Protein AF-A0A969SAY6-F1 (afdb_monomer)

Solvent-accessible surface area (backbone atoms only — not comparable to full-atom values): 3415 Å² total; per-residue (Å²): 138,85,85,88,58,78,44,77,41,78,41,70,45,74,66,37,50,49,51,49,54,53,42,44,75,72,70,43,50,69,46,78,48,55,71,85,65,60,66,65,56,50,52,50,52,49,54,51,49,58,57,60,79,75,109

Secondary structure (DSSP, 8-state)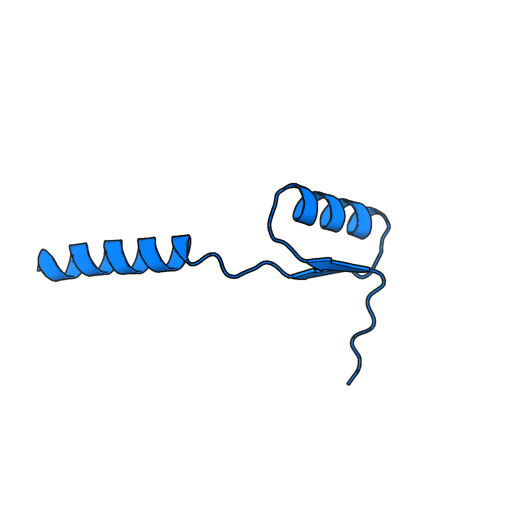:
-----SEEEE--SHHHHHHHHHHHHTT--EEEE----HHHHHHHHHHHHHHHH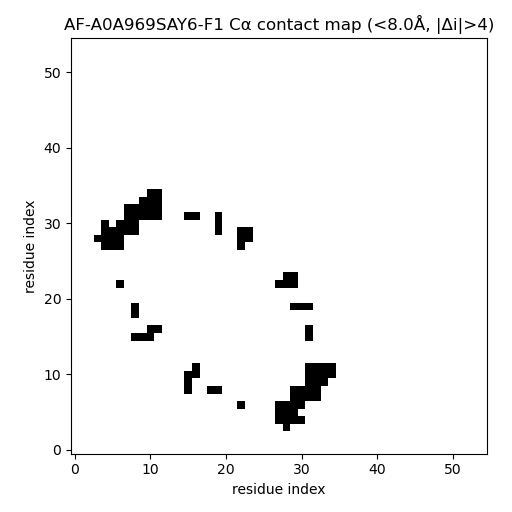T-

pLDDT: mean 87.44, std 11.23, range [57.34, 98.19]

Radius of gyration: 17.58 Å; Cα contacts (8 Å, |Δi|>4): 49; chains: 1; bounding box: 47×27×34 Å

Foldseek 3Di:
DDDDWPDEFEEPDPVSVVVQVVCVVVVTRYHYHYPPDCVVVVVVVVVVVVVVVVD

Sequence (55 aa):
MTLDYDVVIIGGTLAGRYAALSASKLKAKVALVEPITMVRLTLLTHLMSLFITML

Nearest PDB structures (foldseek):
  2kok-assembly1_A  TM=7.436E-01  e=9.861E+00  Brucella abortus
  6r02-assembly1_G  TM=3.885E-01  e=6.534E+00  Psychrobacter arcticus
  7p8c-assembly1_A  TM=3.358E-01  e=6.101E+00  Arabidopsis thaliana
  4dzz-assembly3_A  TM=3.219E-01  e=8.597E+00  Escherichia coli

Structure (mmCIF, N/CA/C/O backbone):
data_AF-A0A969SAY6-F1
#
_entry.id   AF-A0A969SAY6-F1
#
loop_
_atom_site.group_PDB
_atom_site.id
_atom_site.type_symbol
_atom_site.label_atom_id
_atom_site.label_alt_id
_atom_site.label_comp_id
_atom_site.label_asym_id
_atom_site.label_entity_id
_atom_site.label_seq_id
_atom_site.pdbx_PDB_ins_code
_atom_site.Cartn_x
_atom_site.Cartn_y
_atom_site.Cartn_z
_atom_site.occupancy
_atom_site.B_iso_or_equiv
_atom_site.auth_seq_id
_atom_site.auth_comp_id
_atom_site.auth_asym_id
_atom_site.auth_atom_id
_atom_site.pdbx_PDB_model_num
ATOM 1 N N . MET A 1 1 ? -8.036 -19.891 -2.838 1.00 57.34 1 MET A N 1
ATOM 2 C CA . MET A 1 1 ? -7.273 -19.320 -1.708 1.00 57.34 1 MET A CA 1
ATOM 3 C C . MET A 1 1 ? -7.294 -17.811 -1.893 1.00 57.34 1 MET A C 1
ATOM 5 O O . MET A 1 1 ? -6.767 -17.350 -2.897 1.00 57.34 1 MET A O 1
ATOM 9 N N . THR A 1 2 ? -8.006 -17.068 -1.046 1.00 82.81 2 THR A N 1
ATOM 10 C CA . THR A 1 2 ? -8.097 -15.601 -1.118 1.00 82.81 2 THR A CA 1
ATOM 11 C C . THR A 1 2 ? -7.078 -15.005 -0.157 1.00 82.81 2 THR A C 1
ATOM 13 O O . THR A 1 2 ? -6.904 -15.494 0.956 1.00 82.81 2 THR A O 1
ATOM 16 N N . LEU A 1 3 ? -6.340 -13.999 -0.612 1.00 83.31 3 LEU A N 1
ATOM 17 C CA . LEU A 1 3 ? -5.453 -13.224 0.242 1.00 83.31 3 LEU A CA 1
ATOM 18 C C . LEU A 1 3 ? -6.174 -11.928 0.590 1.00 83.31 3 LEU A C 1
ATOM 20 O O . LEU A 1 3 ? -6.316 -11.055 -0.262 1.00 83.31 3 LEU A O 1
ATOM 24 N N . ASP A 1 4 ? -6.623 -11.819 1.834 1.00 93.81 4 ASP A N 1
ATOM 25 C CA . ASP A 1 4 ? -7.328 -10.626 2.295 1.00 93.81 4 ASP A CA 1
ATOM 26 C C . ASP A 1 4 ? -6.307 -9.538 2.626 1.00 93.81 4 ASP A C 1
ATOM 28 O O . ASP A 1 4 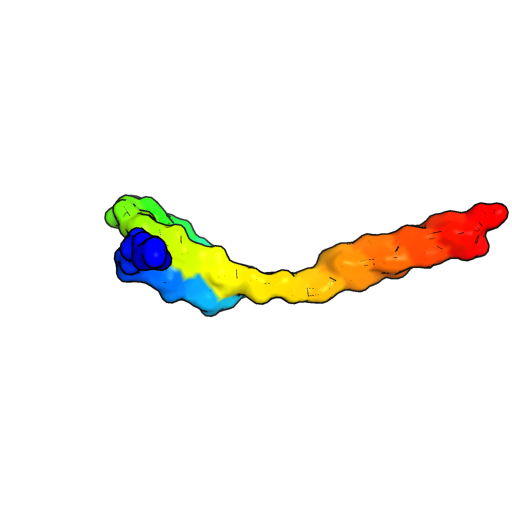? -5.452 -9.741 3.488 1.00 93.81 4 ASP A O 1
ATOM 32 N N . TYR A 1 5 ? -6.355 -8.412 1.926 1.00 95.81 5 TYR A N 1
ATOM 33 C CA . TYR A 1 5 ? -5.537 -7.229 2.191 1.00 95.81 5 TYR A CA 1
ATOM 34 C C . TYR A 1 5 ? -6.465 -6.039 2.407 1.00 95.81 5 TYR A C 1
ATOM 36 O O . TYR A 1 5 ? -7.474 -5.918 1.716 1.00 95.81 5 TYR A O 1
ATOM 44 N N . ASP A 1 6 ? -6.095 -5.138 3.311 1.00 96.75 6 ASP A N 1
ATOM 45 C CA . ASP A 1 6 ? -6.849 -3.899 3.528 1.00 96.75 6 ASP A CA 1
ATOM 46 C C . ASP A 1 6 ? -6.611 -2.911 2.378 1.00 96.75 6 ASP A C 1
ATOM 48 O O . ASP A 1 6 ? -7.488 -2.129 2.016 1.00 96.75 6 ASP A O 1
ATOM 52 N N . VAL A 1 7 ? -5.411 -2.946 1.784 1.00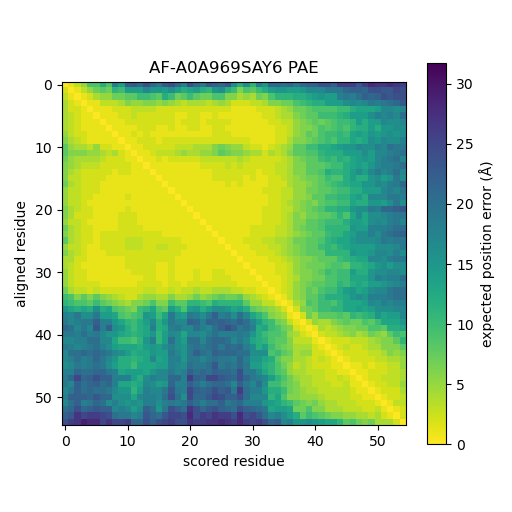 96.19 7 VAL A N 1
ATOM 53 C CA . VAL A 1 7 ? -5.062 -2.134 0.616 1.00 96.19 7 VAL A CA 1
ATOM 54 C C . VAL A 1 7 ? -3.994 -2.812 -0.243 1.00 96.19 7 VAL A C 1
ATOM 56 O O . VAL A 1 7 ? -3.017 -3.379 0.256 1.00 96.19 7 VAL A O 1
ATOM 59 N N . VAL A 1 8 ? -4.172 -2.711 -1.560 1.00 96.69 8 VAL A N 1
ATOM 60 C CA . VAL A 1 8 ? -3.197 -3.131 -2.569 1.00 96.69 8 VAL A CA 1
ATOM 61 C C . VAL A 1 8 ? -2.688 -1.891 -3.293 1.00 96.69 8 VAL A C 1
ATOM 63 O O . VAL A 1 8 ? -3.470 -1.116 -3.839 1.00 96.69 8 VAL A O 1
ATOM 66 N N . ILE A 1 9 ? -1.373 -1.699 -3.295 1.00 97.12 9 ILE A N 1
ATOM 67 C CA . ILE A 1 9 ? -0.697 -0.565 -3.922 1.00 97.12 9 ILE A CA 1
ATOM 68 C C . ILE A 1 9 ? 0.112 -1.092 -5.098 1.00 97.12 9 ILE A C 1
ATOM 70 O O . ILE A 1 9 ? 0.969 -1.957 -4.930 1.00 97.12 9 ILE A O 1
ATOM 74 N N . ILE A 1 10 ? -0.152 -0.560 -6.289 1.00 94.94 10 ILE A N 1
ATOM 75 C CA . ILE A 1 10 ? 0.535 -0.947 -7.521 1.00 94.94 10 ILE A CA 1
ATOM 76 C C . ILE A 1 10 ? 1.487 0.178 -7.924 1.00 94.94 10 ILE A C 1
ATOM 78 O O . ILE A 1 10 ? 1.067 1.316 -8.126 1.00 94.94 10 ILE A O 1
ATOM 82 N N . GLY A 1 11 ? 2.770 -0.155 -8.059 1.00 90.25 11 GLY A N 1
ATOM 83 C CA . GLY A 1 11 ? 3.824 0.762 -8.484 1.00 90.25 11 GLY A CA 1
ATOM 84 C C . GLY A 1 11 ? 4.963 0.883 -7.470 1.00 90.25 11 GLY A C 1
ATOM 85 O O . GLY A 1 11 ? 4.747 1.153 -6.294 1.00 90.25 11 GLY A O 1
ATOM 86 N N . GLY A 1 12 ? 6.201 0.744 -7.956 1.00 87.12 12 GLY A N 1
ATOM 87 C CA . GLY A 1 12 ? 7.435 0.856 -7.162 1.00 87.12 12 GLY A CA 1
ATOM 88 C C . GLY A 1 12 ? 8.037 2.263 -7.126 1.00 87.12 12 GLY A C 1
ATOM 89 O O . GLY A 1 12 ? 9.237 2.428 -6.909 1.00 87.12 12 GLY A O 1
ATOM 90 N N . THR A 1 13 ? 7.233 3.292 -7.405 1.00 92.69 13 THR A N 1
ATOM 91 C CA . THR A 1 13 ? 7.677 4.688 -7.315 1.00 92.69 13 THR A CA 1
ATOM 92 C C . THR A 1 13 ? 7.785 5.124 -5.853 1.00 92.69 13 THR A C 1
ATOM 94 O O . THR A 1 13 ? 7.277 4.464 -4.942 1.00 92.69 13 THR A O 1
ATOM 97 N N . LEU A 1 14 ? 8.407 6.282 -5.611 1.00 95.06 14 LEU A N 1
ATOM 98 C CA . LEU A 1 14 ? 8.476 6.870 -4.269 1.00 95.06 14 LEU A C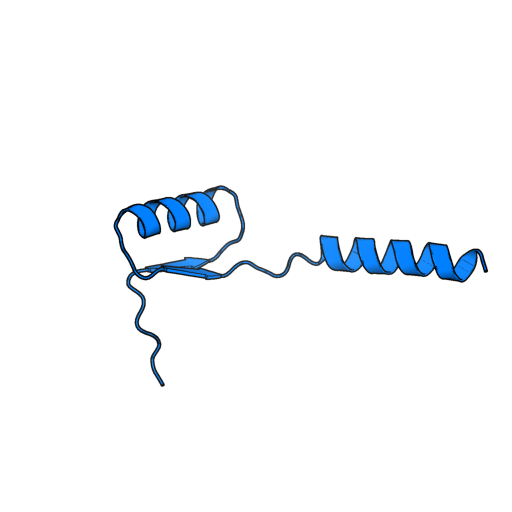A 1
ATOM 99 C C . LEU A 1 14 ? 7.085 7.058 -3.646 1.00 95.06 14 LEU A C 1
ATOM 101 O O . LEU A 1 14 ? 6.912 6.794 -2.460 1.00 95.06 14 LEU A O 1
ATOM 105 N N . ALA A 1 15 ? 6.088 7.439 -4.451 1.00 96.19 15 ALA A N 1
ATOM 106 C CA . ALA A 1 15 ? 4.710 7.591 -3.995 1.00 96.19 15 ALA A CA 1
ATOM 107 C C . ALA A 1 15 ? 4.098 6.254 -3.544 1.00 96.19 15 ALA A C 1
ATOM 109 O O . ALA A 1 15 ? 3.521 6.187 -2.461 1.00 96.19 15 ALA A O 1
ATOM 110 N N . GLY A 1 16 ? 4.278 5.179 -4.323 1.00 96.19 16 GLY A N 1
ATOM 111 C CA . GLY A 1 16 ? 3.772 3.846 -3.972 1.00 96.19 16 GLY A CA 1
ATOM 112 C C . GLY A 1 16 ? 4.395 3.306 -2.683 1.00 96.19 16 GLY A C 1
ATOM 113 O O . GLY A 1 16 ? 3.690 2.860 -1.778 1.00 96.19 16 GLY A O 1
ATOM 114 N N . ARG A 1 17 ? 5.717 3.449 -2.535 1.00 96.25 17 ARG A N 1
ATOM 115 C CA . ARG A 1 17 ? 6.435 3.066 -1.307 1.00 96.25 17 ARG A CA 1
ATOM 116 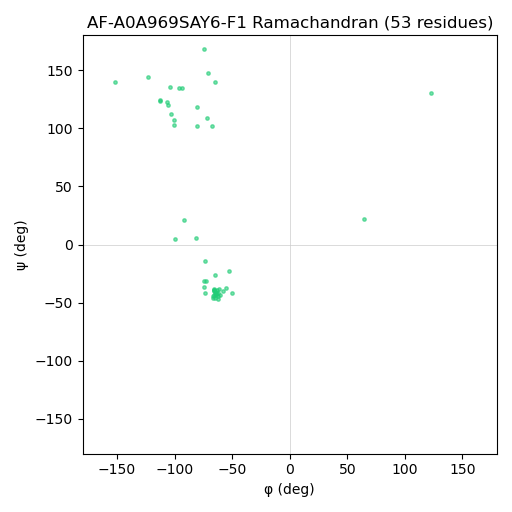C C . ARG A 1 17 ? 6.008 3.893 -0.100 1.00 96.25 17 ARG A C 1
ATOM 118 O O . ARG A 1 17 ? 5.811 3.342 0.981 1.00 96.25 17 ARG A O 1
ATOM 125 N N . TYR A 1 18 ? 5.845 5.203 -0.274 1.00 97.44 18 TYR A N 1
ATOM 126 C CA . TYR A 1 18 ? 5.393 6.087 0.795 1.00 97.44 18 TYR A CA 1
ATOM 127 C C . TYR A 1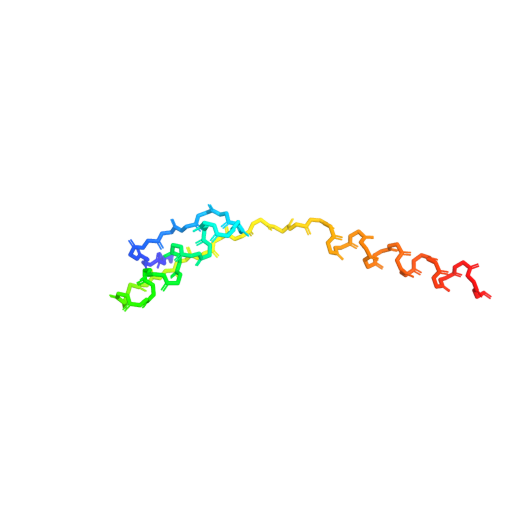 18 ? 3.969 5.749 1.253 1.00 97.44 18 TYR A C 1
ATOM 129 O O . TYR A 1 18 ? 3.711 5.679 2.457 1.00 97.44 18 TYR A O 1
ATOM 137 N N . ALA A 1 19 ? 3.061 5.483 0.312 1.00 97.56 19 ALA A N 1
ATOM 138 C CA . ALA A 1 19 ? 1.706 5.040 0.613 1.00 97.56 19 ALA A CA 1
ATOM 139 C C . ALA A 1 19 ? 1.713 3.706 1.376 1.00 97.56 19 ALA A C 1
ATOM 141 O O . ALA A 1 19 ? 1.039 3.584 2.399 1.00 97.56 19 ALA A O 1
ATOM 142 N N . ALA A 1 20 ? 2.542 2.743 0.957 1.00 97.88 20 ALA A N 1
ATOM 143 C CA . ALA A 1 20 ? 2.656 1.445 1.619 1.00 97.88 20 ALA A CA 1
ATOM 144 C C . ALA A 1 20 ? 3.209 1.564 3.043 1.00 97.88 20 ALA A C 1
ATOM 146 O O . ALA A 1 20 ? 2.684 0.945 3.972 1.00 97.88 20 ALA A O 1
ATOM 147 N N . LEU A 1 21 ? 4.224 2.411 3.236 1.00 97.88 21 LEU A N 1
ATOM 148 C CA . LEU A 1 21 ? 4.791 2.693 4.551 1.00 97.88 21 LEU A CA 1
ATOM 149 C C . LEU A 1 21 ? 3.768 3.380 5.464 1.00 97.88 21 LEU A C 1
ATOM 151 O O . LEU A 1 21 ? 3.665 3.043 6.641 1.00 97.88 21 LEU A O 1
ATOM 155 N N . SER A 1 22 ? 3.005 4.331 4.929 1.00 98.19 22 SER A N 1
ATOM 156 C CA . SER A 1 22 ? 1.983 5.059 5.685 1.00 98.19 22 SER A CA 1
ATOM 157 C C . SER A 1 22 ? 0.831 4.142 6.098 1.00 98.19 22 SER A C 1
ATOM 159 O O . SER A 1 22 ? 0.468 4.120 7.270 1.00 98.19 22 SER A O 1
ATOM 161 N N . ALA A 1 23 ? 0.321 3.311 5.186 1.00 97.81 23 ALA A N 1
ATOM 162 C CA . ALA A 1 23 ? -0.713 2.322 5.491 1.00 97.81 23 ALA A CA 1
ATOM 163 C C . ALA A 1 23 ? -0.226 1.268 6.504 1.00 97.81 23 ALA A C 1
ATOM 165 O O . ALA A 1 23 ? -0.942 0.934 7.446 1.00 97.81 23 ALA A O 1
ATOM 166 N N . SER A 1 24 ? 1.032 0.826 6.393 1.00 97.81 24 SER A N 1
ATOM 167 C CA . SER A 1 24 ? 1.647 -0.076 7.378 1.00 97.81 24 SER A CA 1
ATOM 168 C C . SER A 1 24 ? 1.714 0.547 8.778 1.00 97.81 24 SER A C 1
ATOM 170 O O . SER A 1 24 ? 1.454 -0.131 9.770 1.00 97.81 24 SER A O 1
ATOM 172 N N . LYS A 1 25 ? 2.004 1.854 8.889 1.00 98.19 25 LYS A N 1
ATOM 173 C CA . LYS A 1 25 ? 1.996 2.579 10.177 1.00 98.19 25 LYS A CA 1
ATOM 174 C C . LYS A 1 25 ? 0.603 2.660 10.807 1.00 98.19 25 LYS A C 1
ATOM 176 O O . LYS A 1 25 ? 0.497 2.722 12.028 1.00 98.19 25 LYS A O 1
ATOM 181 N N . LEU A 1 26 ? -0.449 2.605 9.992 1.00 98.00 26 LEU A N 1
ATOM 182 C CA . LEU A 1 26 ? -1.840 2.494 10.439 1.00 98.00 26 LEU A CA 1
ATOM 183 C C . LEU A 1 26 ? -2.245 1.049 10.779 1.00 98.00 26 LEU A C 1
ATOM 185 O O . LEU A 1 26 ? -3.404 0.805 11.096 1.00 98.00 26 LEU A O 1
ATOM 189 N N . LYS A 1 27 ? -1.293 0.105 10.754 1.00 97.44 27 LYS A N 1
ATOM 190 C CA . LYS A 1 27 ? -1.487 -1.332 11.006 1.00 97.44 27 LYS A CA 1
ATOM 191 C C . LYS A 1 27 ? -2.367 -2.047 9.972 1.00 97.44 27 LYS A C 1
ATOM 193 O O . LYS A 1 27 ? -2.883 -3.120 10.268 1.00 97.44 27 LYS A O 1
ATOM 198 N N . ALA A 1 28 ? -2.507 -1.491 8.768 1.00 97.69 28 ALA A N 1
ATOM 199 C CA . ALA A 1 28 ? -3.187 -2.160 7.664 1.00 97.69 28 ALA A CA 1
ATOM 200 C C . ALA A 1 28 ? -2.347 -3.330 7.118 1.00 97.69 28 ALA A C 1
ATOM 202 O O . ALA A 1 28 ? -1.115 -3.259 7.069 1.00 97.69 28 ALA A O 1
ATOM 203 N N . LYS A 1 29 ? -3.000 -4.392 6.643 1.00 97.12 29 LYS A N 1
ATOM 204 C CA . LYS A 1 29 ? -2.374 -5.476 5.882 1.00 97.12 29 LYS A CA 1
ATOM 205 C C . LYS A 1 29 ? -2.213 -5.035 4.426 1.00 97.12 29 LYS A C 1
ATOM 207 O O . LYS A 1 29 ? -3.169 -5.038 3.652 1.00 97.12 29 LYS A O 1
ATOM 212 N N . VAL A 1 30 ? -0.992 -4.643 4.063 1.00 97.50 30 VAL A N 1
ATOM 213 C CA . VAL A 1 30 ? -0.671 -4.011 2.772 1.00 97.50 30 VAL A CA 1
ATOM 214 C C . VAL A 1 30 ? 0.010 -4.990 1.818 1.00 97.50 30 VAL A C 1
ATOM 216 O O . VAL A 1 30 ? 0.961 -5.673 2.199 1.00 97.50 30 VAL A O 1
ATOM 219 N N . ALA A 1 31 ? -0.412 -4.990 0.553 1.00 96.88 31 ALA A N 1
ATOM 220 C CA . ALA A 1 31 ? 0.365 -5.545 -0.554 1.00 96.88 31 ALA A CA 1
ATOM 221 C C . ALA A 1 31 ? 0.951 -4.407 -1.403 1.00 96.88 31 ALA A C 1
ATOM 223 O O . ALA A 1 31 ? 0.198 -3.610 -1.958 1.00 96.88 31 ALA A O 1
ATOM 224 N N . LEU A 1 32 ? 2.280 -4.337 -1.528 1.00 96.12 32 LEU A N 1
ATOM 225 C CA . LEU A 1 32 ? 2.962 -3.446 -2.473 1.00 96.12 32 LEU A CA 1
ATOM 226 C C . LEU A 1 32 ? 3.454 -4.268 -3.669 1.00 96.12 32 LEU A C 1
ATOM 228 O O . LEU A 1 32 ? 4.347 -5.101 -3.528 1.00 96.12 32 LEU A O 1
ATOM 232 N N . VAL A 1 33 ? 2.868 -4.029 -4.840 1.00 95.25 33 VAL A N 1
ATOM 233 C CA . VAL A 1 33 ? 3.212 -4.703 -6.094 1.00 95.25 33 VAL A CA 1
ATOM 234 C C . VAL A 1 33 ? 4.100 -3.779 -6.914 1.00 95.25 33 VAL A C 1
ATOM 236 O O . VAL A 1 33 ? 3.633 -2.820 -7.533 1.00 95.25 33 VAL A O 1
ATOM 239 N N . GLU A 1 34 ? 5.400 -4.057 -6.911 1.00 92.44 34 GLU A N 1
ATOM 240 C CA . GLU A 1 34 ? 6.374 -3.306 -7.698 1.00 92.44 34 GLU A CA 1
ATOM 241 C C . GLU A 1 34 ? 6.611 -3.993 -9.052 1.00 92.44 34 GLU A C 1
ATOM 243 O O . GLU A 1 34 ? 6.784 -5.214 -9.096 1.00 92.44 34 GLU A O 1
ATOM 248 N N . PRO A 1 35 ? 6.642 -3.246 -10.172 1.00 83.38 35 PRO A N 1
ATOM 249 C CA . PRO A 1 35 ? 7.064 -3.812 -11.441 1.00 83.38 35 PRO A CA 1
ATOM 250 C C . PRO A 1 35 ? 8.540 -4.203 -11.352 1.00 83.38 35 PRO A C 1
ATOM 252 O O . PRO A 1 35 ? 9.363 -3.472 -10.796 1.00 83.38 35 PRO A O 1
ATOM 255 N N . ILE A 1 36 ? 8.888 -5.348 -11.934 1.00 78.50 36 ILE A N 1
ATOM 256 C CA . ILE A 1 36 ? 10.283 -5.763 -12.069 1.00 78.50 36 ILE A CA 1
ATOM 257 C C . ILE A 1 36 ? 10.949 -4.789 -13.042 1.00 78.50 36 ILE A C 1
ATOM 259 O O . ILE A 1 36 ? 10.7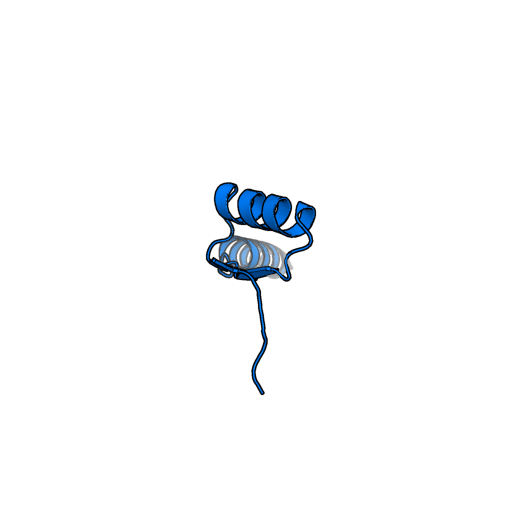64 -4.872 -14.256 1.00 78.50 36 ILE A O 1
ATOM 263 N N . THR A 1 37 ? 11.712 -3.834 -12.519 1.00 70.12 37 THR A N 1
ATOM 264 C CA . THR A 1 37 ? 12.448 -2.897 -13.364 1.00 70.12 37 THR A CA 1
ATOM 265 C C . THR A 1 37 ? 13.610 -3.640 -14.025 1.00 70.12 37 THR A C 1
ATOM 267 O O . THR A 1 37 ? 14.595 -3.980 -13.364 1.00 70.12 37 THR A O 1
ATOM 270 N N . MET A 1 38 ? 13.517 -3.868 -15.342 1.00 64.25 38 MET A N 1
ATOM 271 C CA . MET A 1 38 ? 14.551 -4.537 -16.152 1.00 64.25 38 MET A CA 1
ATOM 272 C C . MET A 1 38 ? 15.949 -3.919 -16.006 1.00 64.25 38 MET A C 1
ATOM 274 O O . MET A 1 38 ? 16.931 -4.623 -16.187 1.00 64.25 38 MET A O 1
ATOM 278 N N . VAL A 1 39 ? 16.062 -2.651 -15.593 1.00 66.50 39 VAL A N 1
ATOM 279 C CA . VAL A 1 39 ? 17.336 -1.925 -15.425 1.00 66.50 39 VAL A CA 1
ATOM 280 C C . VAL A 1 39 ? 18.366 -2.696 -14.590 1.00 66.50 39 VAL A C 1
ATOM 282 O O . VAL A 1 39 ? 19.536 -2.750 -14.959 1.00 66.50 39 VAL A O 1
ATOM 285 N N . ARG A 1 40 ? 17.963 -3.343 -13.489 1.00 63.00 40 ARG A N 1
ATOM 286 C CA . ARG A 1 40 ? 18.911 -4.097 -12.649 1.00 63.00 40 ARG A CA 1
ATOM 287 C C . ARG A 1 40 ? 19.370 -5.400 -13.302 1.00 63.00 40 ARG A C 1
ATOM 289 O O . ARG A 1 40 ? 20.511 -5.805 -13.107 1.00 63.00 40 ARG A O 1
ATOM 296 N N . LEU A 1 41 ? 18.503 -6.021 -14.096 1.00 67.44 41 LEU A N 1
ATOM 297 C CA . LEU A 1 41 ? 18.832 -7.227 -14.845 1.00 67.44 41 LEU A CA 1
ATOM 298 C C . LEU A 1 41 ? 19.739 -6.889 -16.037 1.00 67.44 41 LEU A C 1
ATOM 300 O O . LEU A 1 41 ? 20.740 -7.561 -16.235 1.00 67.44 41 LEU A O 1
ATOM 304 N N . THR A 1 42 ? 19.460 -5.790 -16.744 1.00 69.81 42 THR A N 1
ATOM 305 C CA . THR A 1 42 ? 20.259 -5.292 -17.872 1.00 69.81 42 THR A CA 1
ATOM 306 C C . THR A 1 42 ? 21.672 -4.878 -17.453 1.00 69.81 42 THR A C 1
ATOM 308 O O . THR A 1 42 ? 22.634 -5.184 -18.153 1.00 69.81 42 THR A O 1
ATOM 311 N N . LEU A 1 43 ? 21.830 -4.221 -16.297 1.00 76.94 43 LEU A N 1
ATOM 312 C CA . LEU A 1 43 ? 23.154 -3.884 -15.760 1.00 76.94 43 LEU A CA 1
ATOM 313 C C . LEU A 1 43 ? 23.948 -5.134 -15.379 1.00 76.94 43 LEU A C 1
ATOM 315 O O . LEU A 1 43 ? 25.140 -5.208 -15.661 1.00 76.94 43 LEU A O 1
ATOM 319 N N . LEU A 1 44 ? 23.288 -6.129 -14.783 1.00 79.12 44 LEU A N 1
ATOM 320 C CA . LEU A 1 44 ? 23.932 -7.390 -14.435 1.00 79.12 44 LEU A CA 1
ATOM 321 C C . LEU A 1 44 ? 24.358 -8.160 -15.692 1.00 79.12 44 LEU A C 1
ATOM 323 O O . LEU A 1 44 ? 25.492 -8.621 -15.760 1.00 79.12 44 LEU A O 1
ATOM 327 N N . THR A 1 45 ? 23.505 -8.233 -16.718 1.00 78.44 45 THR A N 1
ATOM 328 C CA . THR A 1 45 ? 23.850 -8.890 -17.987 1.00 78.44 45 THR A CA 1
ATOM 329 C C . THR A 1 45 ? 24.960 -8.158 -18.732 1.00 78.44 45 THR A C 1
ATOM 331 O O . THR A 1 45 ? 25.847 -8.810 -19.275 1.00 78.44 45 THR A O 1
ATOM 334 N N . HIS A 1 46 ? 24.968 -6.820 -18.727 1.00 83.56 46 HIS A N 1
ATOM 335 C CA . HIS A 1 46 ? 26.058 -6.059 -19.336 1.00 83.56 46 HIS A CA 1
ATOM 336 C C . HIS A 1 46 ? 27.373 -6.260 -18.584 1.00 83.56 46 HIS A C 1
ATOM 338 O O . HIS A 1 46 ? 28.394 -6.518 -19.216 1.00 83.56 46 HIS A O 1
ATOM 344 N N . LEU A 1 47 ? 27.354 -6.221 -17.253 1.00 84.44 47 LEU A N 1
ATOM 345 C CA . LEU A 1 47 ? 28.551 -6.440 -16.446 1.00 84.44 47 LEU A CA 1
ATOM 346 C C . LEU A 1 47 ? 29.122 -7.852 -16.645 1.00 84.44 47 LEU A C 1
ATOM 348 O O . LEU A 1 47 ? 30.329 -8.011 -16.804 1.00 84.44 47 LEU A O 1
ATOM 352 N N . MET A 1 48 ? 28.254 -8.864 -16.710 1.00 85.19 48 MET A N 1
ATOM 353 C CA . MET A 1 48 ? 28.657 -10.238 -17.016 1.00 85.19 48 MET A CA 1
ATOM 354 C C . MET A 1 48 ? 29.198 -10.373 -18.443 1.00 85.19 48 MET A C 1
ATOM 356 O O . MET A 1 48 ? 30.191 -11.065 -18.641 1.00 85.19 48 MET A O 1
ATOM 360 N N . SER A 1 49 ? 28.595 -9.690 -19.425 1.00 82.50 49 SER A N 1
ATOM 361 C CA . SER A 1 49 ? 29.099 -9.700 -20.802 1.00 82.50 49 SER A CA 1
ATOM 362 C C . SER A 1 49 ? 30.503 -9.106 -20.887 1.00 82.50 49 SER A C 1
ATOM 364 O O . SER A 1 49 ? 31.380 -9.768 -21.420 1.00 82.50 49 SER A O 1
ATOM 366 N N . LEU A 1 50 ? 30.759 -7.944 -20.267 1.00 85.12 50 LEU A N 1
ATOM 367 C CA . LEU A 1 50 ? 32.101 -7.357 -20.206 1.00 85.12 50 LEU A CA 1
ATOM 368 C C . LEU A 1 50 ? 33.120 -8.301 -19.558 1.00 85.12 50 LEU A C 1
ATOM 370 O O . LEU A 1 50 ? 34.246 -8.385 -20.031 1.00 85.12 50 LEU A O 1
ATOM 374 N N . PHE A 1 51 ? 32.735 -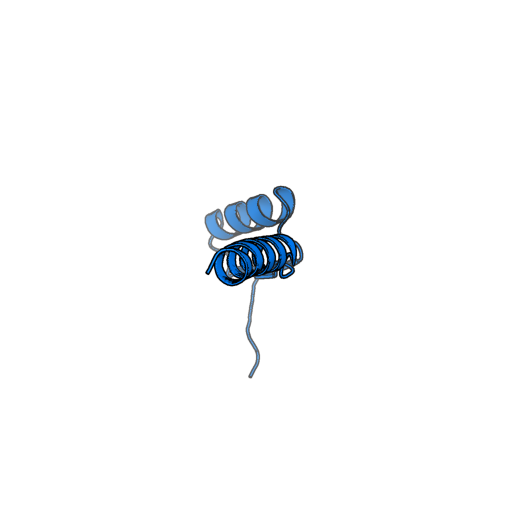9.015 -18.499 1.00 84.75 51 PHE A N 1
ATOM 375 C CA . PHE A 1 51 ? 33.633 -9.946 -17.818 1.00 84.75 51 PHE A CA 1
ATOM 376 C C . PHE A 1 51 ? 34.029 -11.141 -18.702 1.00 84.75 51 PHE A C 1
ATOM 378 O O . PHE A 1 51 ? 35.180 -11.559 -18.676 1.00 84.75 51 PHE A O 1
ATOM 385 N N . ILE A 1 52 ? 33.100 -11.661 -19.512 1.00 80.94 52 ILE A N 1
ATOM 386 C CA . ILE A 1 52 ? 33.351 -12.793 -20.418 1.00 80.94 52 ILE A CA 1
ATOM 387 C C . ILE A 1 52 ? 34.183 -12.366 -21.634 1.00 80.94 52 ILE A C 1
ATOM 389 O O . ILE A 1 52 ? 35.031 -13.129 -22.072 1.00 80.94 52 ILE A O 1
ATOM 393 N N . THR A 1 53 ? 33.986 -11.158 -22.176 1.00 78.00 53 THR A N 1
ATOM 394 C CA . THR A 1 53 ? 34.764 -10.687 -23.340 1.00 78.00 53 THR A CA 1
ATOM 395 C C . THR A 1 53 ? 36.212 -10.316 -23.006 1.00 78.00 53 THR A C 1
ATOM 397 O O . THR A 1 53 ? 37.004 -10.106 -23.921 1.00 78.00 53 THR A O 1
ATOM 400 N N . MET A 1 54 ? 36.557 -10.172 -21.722 1.00 75.81 54 MET A N 1
ATOM 401 C CA . MET A 1 54 ? 37.916 -9.854 -21.262 1.00 75.81 54 MET A CA 1
ATOM 402 C C . MET A 1 54 ? 38.706 -11.084 -20.768 1.00 75.81 54 MET A C 1
ATOM 404 O O . MET A 1 54 ? 39.820 -10.907 -20.274 1.00 75.81 54 MET A O 1
ATOM 408 N N . LEU A 1 55 ? 38.144 -12.294 -20.893 1.00 71.44 55 LEU A N 1
ATOM 409 C CA . LEU A 1 55 ? 38.777 -13.585 -20.586 1.00 71.44 55 LEU A CA 1
ATOM 410 C C . LEU A 1 55 ? 39.139 -14.322 -21.883 1.00 71.44 55 LEU A C 1
ATOM 412 O O . LEU A 1 55 ? 40.248 -14.897 -21.929 1.00 71.44 55 LEU A O 1
#

Mean predicted aligned error: 8.67 Å